Protein AF-A0A6I3V0A4-F1 (afdb_monomer)

pLDDT: mean 91.42, std 3.35, range [76.25, 96.75]

Nearest PDB structures (foldseek):
  7uvk-assembly1_A  TM=9.565E-01  e=2.421E-08  Gemella haemolysans
  6xjb-assembly1_A  TM=9.852E-01  e=3.002E-07  Streptococcus pneumoniae R6
  2zqm-assembly1_A  TM=2.875E-01  e=4.104E+00  Thermococcus sp. JCM 11816
  5hpt-assembly1_A  TM=2.867E-01  e=6.973E+00  Homo sapiens

Sequence (90 aa):
DKQSIAGSPYSIGVYDRLTSPSWKYPSMVLPLLTLPEKSVFIIANISTIGFGAYDRYRSKEHPAGTDLNDYVEKKAKEAAVRFRDHYDYW

Radius of gyration: 14.79 Å; Cα contacts (8 Å, |Δi|>4): 85; chains: 1; bounding box: 36×26×40 Å

Mean predicted aligned error: 3.86 Å

Organism: Streptococcus pneumoniae (NCBI:txid1313)

Structure (mmCIF, N/CA/C/O backbone):
data_AF-A0A6I3V0A4-F1
#
_entry.id   AF-A0A6I3V0A4-F1
#
loop_
_atom_site.group_PDB
_atom_site.id
_atom_site.type_symbol
_atom_site.label_atom_id
_atom_site.label_alt_id
_atom_site.label_comp_id
_atom_site.label_asym_id
_atom_site.label_entity_id
_atom_site.label_seq_id
_atom_site.pdbx_PDB_ins_code
_atom_site.Cartn_x
_atom_site.Cartn_y
_atom_site.Cartn_z
_atom_site.occupancy
_atom_site.B_iso_or_equiv
_atom_site.auth_seq_id
_atom_site.auth_comp_id
_atom_site.auth_asym_id
_atom_site.auth_atom_id
_atom_site.pdbx_PDB_model_num
ATOM 1 N N . ASP A 1 1 ? 10.924 11.728 -16.533 1.00 76.25 1 ASP A N 1
ATOM 2 C CA . ASP A 1 1 ? 11.765 10.861 -15.680 1.00 76.25 1 ASP A CA 1
ATOM 3 C C . ASP A 1 1 ? 11.722 9.410 -16.114 1.00 76.25 1 ASP A C 1
ATOM 5 O O . ASP A 1 1 ? 10.736 8.983 -16.699 1.00 76.25 1 ASP A O 1
ATOM 9 N N . LYS A 1 2 ? 12.774 8.630 -15.829 1.00 87.44 2 LYS A N 1
ATOM 10 C CA . LYS A 1 2 ? 12.824 7.190 -16.167 1.00 87.44 2 LYS A CA 1
ATOM 11 C C . LYS A 1 2 ? 11.721 6.381 -15.467 1.00 87.44 2 LYS A C 1
ATOM 13 O O . LYS A 1 2 ? 11.238 5.402 -16.019 1.00 87.44 2 LYS A O 1
ATOM 18 N N . GLN A 1 3 ? 11.313 6.822 -14.277 1.00 86.25 3 GLN A N 1
ATOM 19 C CA . GLN A 1 3 ? 10.347 6.135 -13.415 1.00 86.25 3 GLN A CA 1
ATOM 20 C C . GLN A 1 3 ? 8.910 6.133 -13.952 1.00 86.25 3 GLN A C 1
ATOM 22 O O . GLN A 1 3 ? 8.117 5.279 -13.565 1.00 86.25 3 GLN A O 1
ATOM 27 N N . SER A 1 4 ? 8.564 7.077 -14.833 1.00 88.25 4 SER A N 1
ATOM 28 C CA . SER A 1 4 ? 7.221 7.192 -15.413 1.00 88.25 4 SER A CA 1
ATOM 29 C C . SER A 1 4 ? 7.047 6.384 -16.703 1.00 88.25 4 SER A C 1
ATOM 31 O O . SER A 1 4 ? 5.965 6.392 -17.285 1.00 88.25 4 SER A O 1
ATOM 33 N N . ILE A 1 5 ? 8.104 5.723 -17.188 1.00 90.81 5 ILE A N 1
ATOM 34 C CA . ILE A 1 5 ? 8.056 4.919 -18.411 1.00 90.81 5 ILE A CA 1
ATOM 35 C C . ILE A 1 5 ? 7.454 3.554 -18.068 1.00 90.81 5 ILE A C 1
ATOM 37 O O . ILE A 1 5 ? 8.130 2.701 -17.484 1.00 90.81 5 ILE A O 1
ATOM 41 N N . ALA A 1 6 ? 6.189 3.363 -18.445 1.00 89.62 6 ALA A N 1
ATOM 42 C CA . ALA A 1 6 ? 5.455 2.122 -18.226 1.00 89.62 6 ALA A CA 1
ATOM 43 C C . ALA A 1 6 ? 6.153 0.921 -18.883 1.00 89.62 6 ALA A C 1
ATOM 45 O O . ALA A 1 6 ? 6.726 1.035 -19.969 1.00 89.62 6 ALA A O 1
ATOM 46 N N . GLY A 1 7 ? 6.132 -0.225 -18.206 1.00 84.62 7 GLY A N 1
ATOM 47 C CA . GLY A 1 7 ? 6.762 -1.465 -18.674 1.00 84.62 7 GLY A CA 1
ATOM 48 C C . GLY A 1 7 ? 8.296 -1.447 -18.710 1.00 84.62 7 GLY A C 1
ATOM 49 O O . GLY A 1 7 ? 8.909 -2.451 -19.070 1.00 84.62 7 GLY A O 1
ATOM 50 N N . SER A 1 8 ? 8.942 -0.340 -18.326 1.00 89.06 8 SER A N 1
ATOM 51 C CA . SER A 1 8 ? 10.395 -0.308 -18.168 1.00 89.06 8 SER A CA 1
ATOM 52 C C . SER A 1 8 ? 10.823 -0.952 -16.840 1.00 89.06 8 SER A C 1
ATOM 54 O O . SER A 1 8 ? 10.073 -0.893 -15.862 1.00 89.06 8 SER A O 1
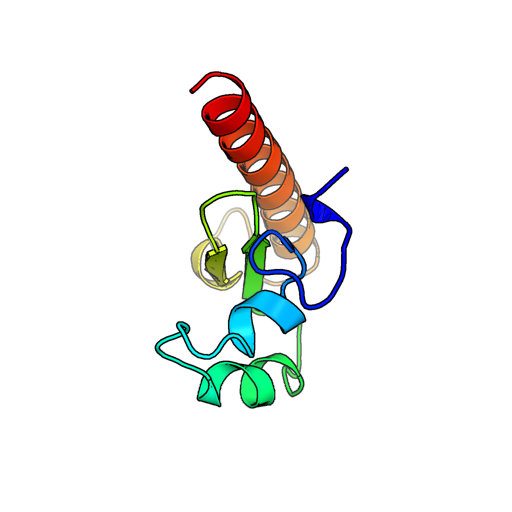ATOM 56 N N . PRO A 1 9 ? 12.063 -1.471 -16.737 1.00 84.62 9 PRO A N 1
ATOM 57 C CA . PRO A 1 9 ? 12.614 -1.962 -15.468 1.00 84.62 9 PRO A CA 1
ATOM 58 C C . PRO A 1 9 ? 12.663 -0.905 -14.353 1.00 84.62 9 PRO A C 1
ATOM 60 O O . PRO A 1 9 ? 12.831 -1.241 -13.185 1.00 84.62 9 PRO A O 1
ATOM 63 N N . TYR A 1 10 ? 12.542 0.375 -14.715 1.00 87.69 10 TYR A N 1
ATOM 64 C CA . TYR A 1 10 ? 12.598 1.510 -13.800 1.00 87.69 10 TYR A CA 1
ATOM 65 C C . TYR A 1 10 ? 11.212 2.011 -13.382 1.00 87.69 10 TYR A C 1
ATOM 67 O O . TYR A 1 10 ? 11.136 2.930 -12.566 1.00 87.69 10 TYR A O 1
ATOM 75 N N . SER A 1 11 ? 10.130 1.439 -13.927 1.00 91.25 11 SER A N 1
ATOM 76 C CA . SER A 1 11 ? 8.764 1.844 -13.599 1.00 91.25 11 SER A CA 1
ATOM 77 C C . SER A 1 11 ? 8.495 1.688 -12.100 1.00 91.25 11 SER A C 1
ATOM 79 O O . SER A 1 11 ? 8.772 0.646 -11.492 1.00 91.25 11 SER A O 1
ATOM 81 N N . ILE A 1 12 ? 7.934 2.736 -11.497 1.00 90.75 12 ILE A N 1
ATOM 82 C CA . ILE A 1 12 ? 7.439 2.701 -10.111 1.00 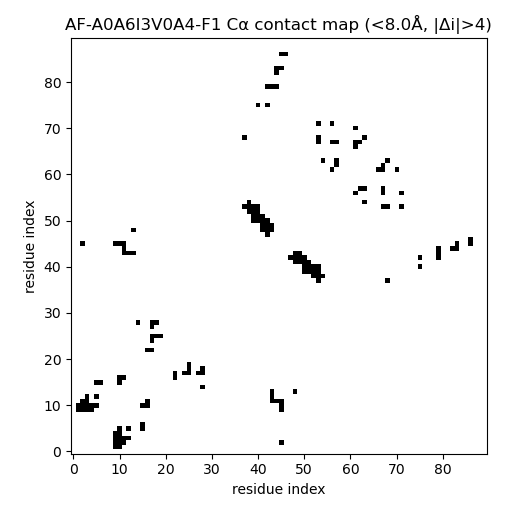90.75 12 ILE A CA 1
ATOM 83 C C . ILE A 1 12 ? 5.956 2.319 -10.035 1.00 90.75 12 ILE A C 1
ATOM 85 O O . ILE A 1 12 ? 5.410 2.192 -8.938 1.00 90.75 12 ILE A O 1
ATOM 89 N N . GLY A 1 13 ? 5.300 2.129 -11.185 1.00 92.06 13 GLY A N 1
ATOM 90 C CA . GLY A 1 13 ? 3.907 1.708 -11.257 1.00 92.06 13 GLY A CA 1
ATOM 91 C C . GLY A 1 13 ? 3.699 0.376 -10.538 1.00 92.06 13 GLY A C 1
ATOM 92 O O . GLY A 1 13 ? 4.422 -0.590 -10.774 1.00 92.06 13 GLY A O 1
ATOM 93 N N . VAL A 1 14 ? 2.699 0.317 -9.653 1.00 92.25 14 VAL A N 1
ATOM 94 C CA . VAL A 1 14 ? 2.427 -0.885 -8.847 1.00 92.25 14 VAL A CA 1
ATOM 95 C C . VAL A 1 14 ? 2.150 -2.089 -9.744 1.00 92.25 14 VAL A C 1
ATOM 97 O O . VAL A 1 14 ? 2.720 -3.150 -9.522 1.00 9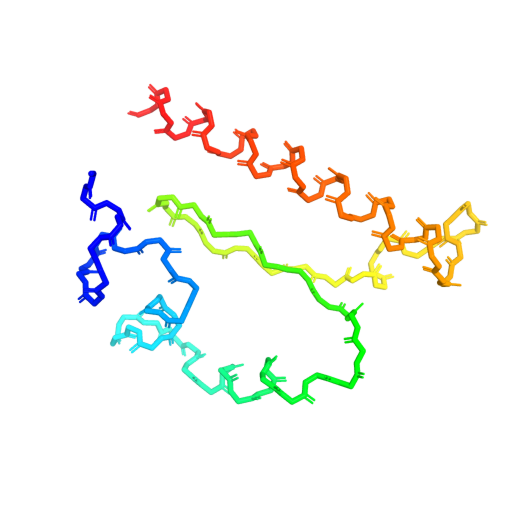2.25 14 VAL A O 1
ATOM 100 N N . TYR A 1 15 ? 1.328 -1.920 -10.781 1.00 91.31 15 TYR A N 1
ATOM 101 C CA . TYR A 1 15 ? 1.003 -3.001 -11.709 1.00 91.31 15 TYR A CA 1
ATOM 102 C C . TYR A 1 15 ? 2.256 -3.543 -12.409 1.00 91.31 15 TYR A C 1
ATOM 104 O O . TYR A 1 15 ? 2.562 -4.721 -12.255 1.00 91.31 15 TYR A O 1
ATOM 112 N N . ASP A 1 16 ? 3.032 -2.668 -13.057 1.00 91.75 16 ASP A N 1
ATOM 113 C CA . ASP A 1 16 ? 4.267 -3.028 -13.767 1.00 91.75 16 ASP A CA 1
ATOM 114 C C . ASP A 1 16 ? 5.246 -3.807 -12.881 1.00 91.75 16 ASP A C 1
ATOM 116 O O . ASP A 1 16 ? 5.864 -4.779 -13.317 1.00 91.75 16 ASP A O 1
ATOM 120 N N . ARG A 1 17 ? 5.360 -3.408 -11.609 1.00 90.12 17 ARG A N 1
ATOM 121 C CA . ARG A 1 17 ? 6.223 -4.076 -10.631 1.00 90.12 17 ARG A CA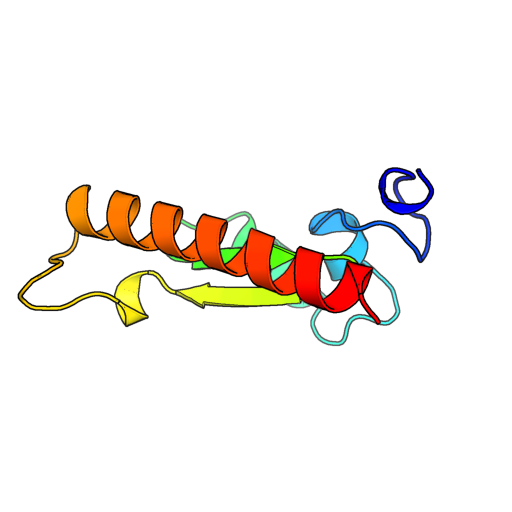 1
ATOM 122 C C . ARG A 1 17 ? 5.716 -5.451 -10.229 1.00 90.12 17 ARG A C 1
ATOM 124 O O . ARG A 1 17 ? 6.520 -6.372 -10.123 1.00 90.12 17 ARG A O 1
ATOM 131 N N . LEU A 1 18 ? 4.411 -5.601 -10.013 1.00 90.88 18 LEU A N 1
ATOM 132 C CA . LEU A 1 18 ? 3.812 -6.880 -9.623 1.00 90.88 18 LEU A CA 1
ATOM 133 C C . LEU A 1 18 ? 3.740 -7.880 -10.779 1.00 90.88 18 LEU A C 1
ATOM 135 O O . LEU A 1 18 ? 3.765 -9.086 -10.539 1.00 90.88 18 LEU A O 1
ATOM 139 N N . THR A 1 19 ? 3.676 -7.398 -12.020 1.00 90.50 19 THR A N 1
ATOM 140 C CA . THR A 1 19 ? 3.712 -8.237 -13.225 1.00 90.50 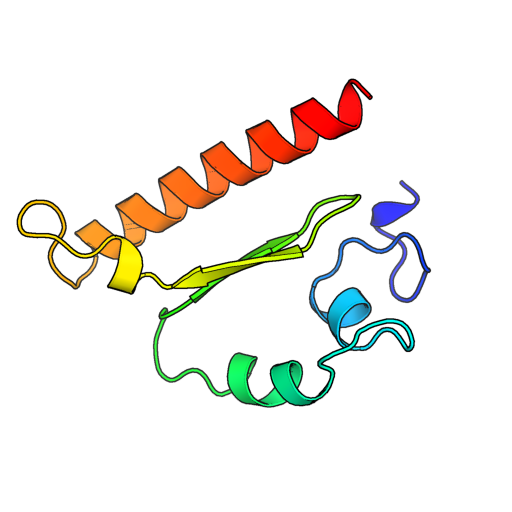19 THR A CA 1
ATOM 141 C C . THR A 1 19 ? 5.120 -8.433 -13.784 1.00 90.50 19 THR A C 1
ATOM 143 O O . THR A 1 19 ? 5.282 -9.120 -14.792 1.00 90.50 19 THR A O 1
ATOM 146 N N . SER A 1 20 ? 6.144 -7.839 -13.161 1.00 89.00 20 SER A N 1
ATOM 147 C CA . SER A 1 20 ? 7.535 -8.017 -13.580 1.00 89.00 20 SER A CA 1
ATOM 148 C C . SER A 1 20 ? 7.949 -9.493 -13.474 1.00 89.00 20 SER A C 1
ATOM 150 O O . SER A 1 20 ? 7.661 -10.127 -12.455 1.00 89.00 20 SER A O 1
ATOM 152 N N . PRO A 1 21 ? 8.708 -10.040 -14.443 1.00 88.12 21 PRO A N 1
ATOM 153 C CA . PRO A 1 21 ? 9.233 -11.406 -14.368 1.00 88.12 21 PRO A CA 1
ATOM 154 C C . PRO A 1 21 ? 10.095 -11.682 -13.128 1.00 88.12 21 PRO A C 1
ATOM 156 O O . PRO A 1 21 ? 10.217 -12.825 -12.699 1.00 88.12 21 PRO A O 1
ATOM 159 N N . SER A 1 22 ? 10.707 -10.644 -12.549 1.00 85.75 22 SER A N 1
ATOM 160 C CA . SER A 1 22 ? 11.531 -10.757 -11.340 1.00 85.75 22 SER A CA 1
ATOM 161 C C . SER A 1 22 ? 10.712 -10.809 -10.045 1.00 85.75 22 SER A C 1
ATOM 163 O O . SER A 1 22 ? 11.279 -11.017 -8.971 1.00 85.75 22 SER A O 1
ATOM 165 N N . TRP A 1 23 ? 9.400 -10.568 -10.106 1.00 89.50 23 TRP A N 1
ATOM 166 C CA . TRP A 1 23 ? 8.542 -10.558 -8.930 1.00 89.50 23 TRP A CA 1
ATOM 167 C C . TRP A 1 23 ? 8.214 -11.982 -8.479 1.00 89.50 23 TRP A C 1
ATOM 169 O O . TRP A 1 23 ? 7.739 -12.815 -9.245 1.00 89.50 23 TRP A O 1
ATOM 179 N N . LYS A 1 24 ? 8.435 -12.261 -7.193 1.00 92.31 24 LYS A N 1
ATOM 180 C CA . LYS A 1 24 ? 8.274 -13.608 -6.628 1.00 92.31 24 LYS A CA 1
ATOM 181 C C . LYS A 1 24 ? 6.808 -14.030 -6.453 1.00 92.31 24 LYS A C 1
ATOM 183 O O . LYS A 1 24 ? 6.531 -15.222 -6.356 1.00 92.31 24 LYS A O 1
ATOM 188 N N . TYR A 1 25 ? 5.876 -13.076 -6.394 1.00 91.50 25 TYR A N 1
ATOM 189 C CA . TYR A 1 25 ? 4.477 -13.332 -6.029 1.00 91.50 25 TYR A CA 1
ATOM 190 C C . TYR A 1 25 ? 3.479 -12.780 -7.065 1.00 91.50 25 TYR A C 1
ATOM 192 O O . TYR A 1 25 ? 2.642 -11.939 -6.724 1.00 91.50 25 TYR A O 1
ATOM 200 N N . PRO A 1 26 ? 3.537 -13.223 -8.336 1.00 87.75 26 PRO A N 1
ATOM 201 C CA . PRO A 1 26 ? 2.654 -12.719 -9.394 1.00 87.75 26 PRO A CA 1
ATOM 202 C C . PRO A 1 26 ? 1.171 -13.018 -9.120 1.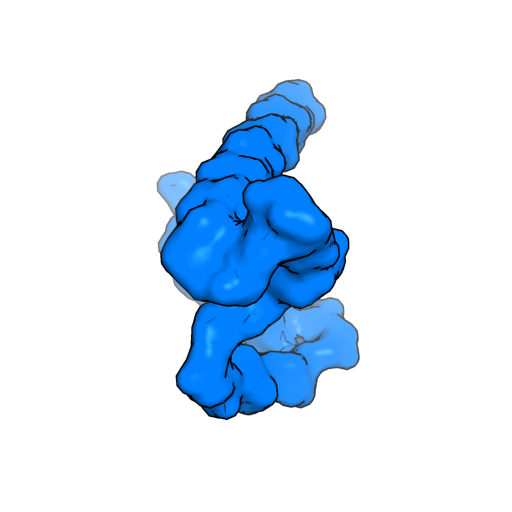00 87.75 26 PRO A C 1
ATOM 204 O O . PRO A 1 26 ? 0.292 -12.261 -9.526 1.00 87.75 26 PRO A O 1
ATOM 207 N N . SER A 1 27 ? 0.880 -14.072 -8.352 1.00 90.69 27 SER A N 1
ATOM 208 C CA . SER A 1 27 ? -0.478 -14.426 -7.926 1.00 90.69 27 SER A CA 1
ATOM 209 C C . SER A 1 27 ? -1.141 -13.385 -7.016 1.00 90.69 27 SER A C 1
ATOM 211 O O . SER A 1 27 ? -2.351 -13.456 -6.823 1.00 90.69 27 SER A O 1
ATOM 213 N N . MET A 1 28 ? -0.398 -12.405 -6.481 1.00 91.31 28 MET A N 1
ATOM 214 C CA . MET A 1 28 ? -0.958 -11.339 -5.638 1.00 91.31 28 MET A CA 1
ATOM 215 C C . MET A 1 28 ? -1.794 -10.315 -6.410 1.00 91.31 28 MET A C 1
ATOM 217 O O . MET A 1 28 ? -2.612 -9.639 -5.794 1.00 91.31 28 MET A O 1
ATOM 221 N N . VAL A 1 29 ? -1.630 -10.190 -7.732 1.00 91.56 29 VAL A N 1
ATOM 222 C CA . VAL A 1 29 ? -2.342 -9.165 -8.518 1.00 91.56 29 VAL A CA 1
ATOM 223 C C . VAL A 1 29 ? -3.856 -9.357 -8.446 1.00 91.56 29 VAL A C 1
ATOM 225 O O . VAL A 1 29 ? -4.584 -8.403 -8.184 1.00 91.56 29 VAL A O 1
ATOM 228 N N . LEU A 1 30 ? -4.337 -10.589 -8.632 1.00 92.12 30 LEU A N 1
ATOM 229 C CA . LEU A 1 30 ? -5.772 -10.865 -8.671 1.00 92.12 30 LEU A CA 1
ATOM 230 C C . LEU A 1 30 ? -6.465 -10.572 -7.323 1.00 92.12 30 LEU A C 1
ATOM 232 O O . LEU A 1 30 ? -7.418 -9.796 -7.334 1.00 92.12 30 LEU A O 1
ATOM 236 N N . PRO A 1 31 ? -5.976 -11.068 -6.166 1.00 92.06 31 PRO A N 1
ATOM 237 C CA . PRO A 1 31 ? -6.539 -10.712 -4.863 1.00 92.06 31 PRO A CA 1
ATOM 238 C C . PRO A 1 31 ? -6.588 -9.206 -4.581 1.00 92.06 31 PRO A C 1
ATOM 240 O O . PRO A 1 31 ? -7.525 -8.746 -3.936 1.00 92.06 31 PRO A O 1
ATOM 243 N N . LEU A 1 32 ? -5.605 -8.432 -5.061 1.00 91.50 32 LEU A N 1
ATOM 244 C CA . LEU A 1 32 ? -5.562 -6.976 -4.873 1.00 91.50 32 LEU A CA 1
ATOM 245 C C . LEU A 1 32 ? -6.610 -6.235 -5.715 1.00 91.50 32 LEU A C 1
ATOM 247 O O . LEU A 1 32 ? -7.070 -5.171 -5.310 1.00 91.50 32 LEU A O 1
ATOM 251 N N . LEU A 1 33 ? -7.000 -6.790 -6.865 1.00 90.81 33 LEU A N 1
ATOM 252 C CA . LEU A 1 33 ? -8.062 -6.237 -7.711 1.00 90.81 33 LEU A CA 1
ATOM 253 C C . LEU A 1 33 ? -9.463 -6.577 -7.190 1.00 90.81 33 LEU A C 1
ATOM 255 O O . LEU A 1 33 ? -10.416 -5.866 -7.495 1.00 90.81 33 LEU A O 1
ATOM 259 N N . THR A 1 34 ? -9.594 -7.649 -6.408 1.00 92.12 34 THR A N 1
ATOM 260 C CA . THR A 1 34 ? -10.876 -8.153 -5.894 1.00 92.12 34 THR A CA 1
ATOM 261 C C . THR A 1 34 ? -11.102 -7.825 -4.416 1.00 92.12 34 THR A C 1
ATOM 263 O O . THR A 1 34 ? -11.826 -8.547 -3.730 1.00 92.12 34 THR A O 1
ATOM 266 N N . LEU A 1 35 ? -10.456 -6.782 -3.888 1.00 91.50 35 LEU A N 1
ATOM 267 C CA . LEU A 1 35 ? -10.623 -6.388 -2.488 1.00 91.50 35 LEU A CA 1
ATOM 268 C C . LEU A 1 35 ? -12.037 -5.827 -2.253 1.00 91.50 35 LEU A C 1
ATOM 270 O O . LEU A 1 35 ? -12.440 -4.907 -2.964 1.00 91.50 35 LEU A O 1
ATOM 274 N N . PRO A 1 36 ? -12.784 -6.333 -1.253 1.00 86.88 36 PRO A N 1
ATOM 275 C CA . PRO A 1 36 ? -14.150 -5.877 -0.993 1.00 86.88 36 PRO A CA 1
ATOM 276 C C . PRO A 1 36 ? -14.197 -4.473 -0.374 1.00 86.88 36 PRO A C 1
ATOM 278 O O . PRO A 1 36 ? -15.151 -3.732 -0.587 1.00 86.88 36 PRO A O 1
ATOM 281 N N . GLU A 1 37 ? -13.164 -4.100 0.384 1.00 85.88 37 GLU A N 1
ATOM 282 C CA . GLU A 1 37 ? -13.064 -2.838 1.120 1.00 85.88 37 GLU A CA 1
ATOM 283 C C . GLU A 1 37 ? -11.604 -2.356 1.155 1.00 85.88 37 GLU A C 1
ATOM 285 O O . GLU A 1 37 ? -10.681 -3.108 0.822 1.00 85.88 37 GLU A O 1
ATOM 290 N N . LYS A 1 38 ? -11.373 -1.105 1.586 1.00 86.56 38 LYS A N 1
ATOM 291 C CA . LYS A 1 38 ? -10.029 -0.532 1.791 1.00 86.56 38 LYS A CA 1
ATOM 292 C C . LYS A 1 38 ? -9.311 -1.219 2.964 1.00 86.56 38 LYS A C 1
ATOM 294 O O . LYS A 1 38 ? -9.240 -0.687 4.064 1.00 86.56 38 LYS A O 1
ATOM 299 N N . SER A 1 39 ? -8.784 -2.414 2.726 1.00 90.56 39 SER A N 1
ATOM 300 C CA . SER A 1 39 ? -8.157 -3.255 3.752 1.00 90.56 39 SER A CA 1
ATOM 301 C C . SER A 1 39 ? -6.631 -3.195 3.740 1.00 90.56 39 SER A C 1
ATOM 303 O O . SER A 1 39 ? -5.996 -3.448 4.766 1.00 90.56 39 SER A O 1
ATOM 305 N N . VAL A 1 40 ? -6.027 -2.817 2.611 1.00 94.19 40 VAL A N 1
ATOM 306 C CA . VAL A 1 40 ? -4.572 -2.741 2.436 1.00 94.19 40 VAL A CA 1
ATOM 307 C C . VAL A 1 40 ? -4.144 -1.443 1.766 1.00 94.19 40 VAL A C 1
ATOM 309 O O . VAL A 1 40 ? -4.887 -0.836 0.997 1.00 94.19 40 VAL A O 1
ATOM 312 N N . PHE A 1 41 ? -2.918 -1.022 2.049 1.00 94.31 41 PHE A N 1
ATOM 313 C CA . PHE A 1 41 ? -2.233 0.053 1.346 1.00 94.31 41 PHE A CA 1
ATOM 314 C C . PHE A 1 41 ? -0.904 -0.458 0.797 1.00 94.31 41 PHE A C 1
ATOM 316 O O . PHE A 1 41 ? -0.283 -1.372 1.348 1.00 94.31 41 PHE A O 1
ATOM 323 N N . ILE A 1 42 ? -0.470 0.153 -0.301 1.00 94.75 42 ILE A N 1
ATOM 324 C CA . ILE A 1 42 ? 0.780 -0.178 -0.974 1.00 94.75 42 ILE A CA 1
ATOM 325 C C . ILE A 1 42 ? 1.603 1.100 -1.073 1.00 94.75 42 ILE A C 1
ATOM 327 O O . ILE A 1 42 ? 1.104 2.127 -1.530 1.00 94.75 42 ILE A O 1
ATOM 331 N N . ILE A 1 43 ? 2.863 1.033 -0.654 1.00 94.44 43 ILE A N 1
ATOM 332 C CA . ILE A 1 43 ? 3.841 2.105 -0.850 1.00 94.44 43 ILE A CA 1
ATOM 333 C C . ILE A 1 43 ? 4.876 1.591 -1.844 1.00 94.44 43 ILE A C 1
ATOM 335 O O . ILE A 1 43 ? 5.667 0.711 -1.512 1.00 94.44 43 ILE A O 1
ATOM 339 N N . ALA A 1 44 ? 4.866 2.130 -3.060 1.00 91.81 44 ALA A N 1
ATOM 340 C CA . ALA A 1 44 ? 5.861 1.837 -4.084 1.00 91.81 44 ALA A CA 1
ATOM 341 C C . ALA A 1 44 ? 6.725 3.080 -4.333 1.00 91.81 44 ALA A C 1
ATOM 343 O O . ALA A 1 44 ? 6.203 4.159 -4.603 1.00 91.81 44 ALA A O 1
ATOM 344 N N . ASN A 1 45 ? 8.043 2.927 -4.230 1.00 89.44 45 ASN A N 1
ATOM 345 C CA . ASN A 1 45 ? 9.033 3.957 -4.569 1.00 89.44 45 ASN A CA 1
ATOM 346 C C . ASN A 1 45 ? 10.094 3.373 -5.518 1.00 89.44 45 ASN A C 1
ATOM 348 O O . ASN A 1 45 ? 9.944 2.251 -5.992 1.00 89.44 45 ASN A O 1
ATOM 352 N N . ILE A 1 46 ? 11.181 4.099 -5.791 1.00 87.69 46 ILE A N 1
ATOM 353 C CA . ILE A 1 46 ? 12.214 3.672 -6.748 1.00 87.69 46 ILE A CA 1
ATOM 354 C C . ILE A 1 46 ? 12.838 2.299 -6.442 1.00 87.69 46 ILE A C 1
ATOM 356 O O . ILE A 1 46 ? 13.186 1.573 -7.367 1.00 87.69 46 ILE A O 1
ATOM 360 N N . SER A 1 47 ? 12.919 1.884 -5.178 1.00 85.12 47 SER A N 1
ATOM 361 C CA . SER A 1 47 ? 13.639 0.667 -4.772 1.00 85.12 47 SER A CA 1
ATOM 362 C C . SER A 1 47 ? 12.730 -0.380 -4.133 1.00 85.12 47 SER A C 1
ATOM 364 O O . SER A 1 47 ? 12.904 -1.578 -4.343 1.00 85.12 47 SER A O 1
ATOM 366 N N . THR A 1 48 ? 11.700 0.050 -3.405 1.00 86.25 48 THR A N 1
ATOM 367 C CA . THR A 1 48 ? 10.885 -0.844 -2.582 1.00 86.25 48 THR A CA 1
ATOM 368 C C . THR A 1 48 ? 9.406 -0.795 -2.938 1.00 86.25 48 THR A C 1
ATOM 370 O O . THR A 1 48 ? 8.876 0.208 -3.424 1.00 86.25 48 THR A O 1
ATOM 373 N N . ILE A 1 49 ? 8.744 -1.928 -2.707 1.00 90.56 49 ILE A N 1
ATOM 374 C CA . ILE A 1 49 ? 7.291 -2.071 -2.696 1.00 90.56 49 ILE A CA 1
ATOM 375 C C . ILE A 1 49 ? 6.893 -2.676 -1.347 1.00 90.56 49 ILE A C 1
ATOM 377 O O . ILE A 1 49 ? 7.261 -3.802 -1.016 1.00 90.56 49 ILE A O 1
ATOM 381 N N . GLY A 1 50 ? 6.211 -1.880 -0.530 1.00 91.75 50 GLY A N 1
ATOM 382 C CA . GLY A 1 50 ? 5.755 -2.252 0.803 1.00 91.75 50 GLY A CA 1
ATOM 383 C C . GLY A 1 50 ? 4.248 -2.457 0.825 1.00 91.75 50 GLY A C 1
ATOM 384 O O . GLY A 1 50 ? 3.508 -1.651 0.264 1.00 91.75 50 GLY A O 1
ATOM 385 N N . PHE A 1 51 ? 3.806 -3.509 1.506 1.00 93.94 51 PHE A N 1
ATOM 386 C CA . PHE A 1 51 ? 2.397 -3.801 1.747 1.00 93.94 51 PHE A CA 1
ATOM 387 C C . PHE A 1 51 ? 2.074 -3.586 3.220 1.00 93.94 51 PHE A C 1
ATOM 389 O O . PHE A 1 51 ? 2.837 -4.005 4.092 1.00 93.94 51 PHE A O 1
ATOM 396 N N . GLY A 1 52 ? 0.929 -2.976 3.497 1.00 94.56 52 GLY A N 1
ATOM 397 C CA . GLY A 1 52 ? 0.401 -2.841 4.848 1.00 94.56 52 GLY A CA 1
ATOM 398 C C . GLY A 1 52 ? -1.101 -3.068 4.883 1.00 94.56 52 GLY A C 1
ATOM 399 O O . GLY A 1 52 ? -1.786 -2.886 3.881 1.00 94.56 52 GLY A O 1
ATOM 400 N N . ALA A 1 53 ? -1.607 -3.477 6.044 1.00 95.00 53 ALA A N 1
ATOM 401 C CA . ALA A 1 53 ? -3.031 -3.681 6.289 1.00 95.00 53 ALA A CA 1
ATOM 402 C C . ALA A 1 53 ? -3.564 -2.596 7.230 1.00 95.00 53 ALA A C 1
ATOM 404 O O . ALA A 1 53 ? -2.899 -2.256 8.211 1.00 95.00 53 ALA A O 1
ATOM 405 N N . TYR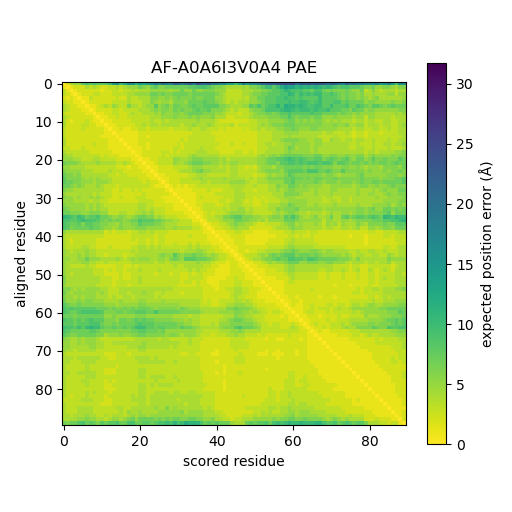 A 1 54 ? -4.766 -2.085 6.964 1.00 94.44 54 TYR A N 1
ATOM 406 C CA . TYR A 1 54 ? -5.424 -1.081 7.810 1.00 94.44 54 TYR A CA 1
ATOM 407 C C . TYR A 1 54 ? -5.700 -1.640 9.209 1.00 94.44 54 TYR A C 1
ATOM 409 O O . TYR A 1 54 ? -5.421 -0.976 10.205 1.00 94.44 54 TYR A O 1
ATOM 417 N N . ASP A 1 55 ? -6.115 -2.908 9.293 1.00 93.00 55 ASP A N 1
ATOM 418 C CA . ASP A 1 55 ? -6.361 -3.602 10.564 1.00 93.00 55 ASP A CA 1
ATOM 419 C C . ASP A 1 55 ? -5.138 -3.637 11.489 1.00 93.00 55 ASP A C 1
ATOM 421 O O . ASP A 1 55 ? -5.287 -3.746 12.704 1.00 93.00 55 ASP A O 1
ATOM 425 N N . ARG A 1 56 ? -3.916 -3.491 10.956 1.00 94.50 56 ARG A N 1
ATOM 426 C CA . ARG A 1 56 ? -2.707 -3.450 11.788 1.00 94.50 56 ARG A CA 1
ATOM 427 C C . ARG A 1 56 ? -2.624 -2.196 12.661 1.00 94.50 56 ARG A C 1
ATOM 429 O O . ARG A 1 56 ? -1.941 -2.226 13.681 1.00 94.50 56 ARG A O 1
ATOM 436 N N . TYR A 1 57 ? -3.301 -1.126 12.256 1.00 94.19 57 TYR A N 1
ATOM 437 C CA . TYR A 1 57 ? -3.355 0.155 12.961 1.00 94.19 57 TYR A CA 1
ATOM 438 C C . TYR A 1 57 ? -4.663 0.349 13.729 1.00 94.19 57 TYR A C 1
ATOM 440 O O . TYR A 1 57 ? -4.828 1.364 14.401 1.00 94.19 57 TYR A O 1
ATOM 448 N N . ARG A 1 58 ? -5.582 -0.619 13.652 1.00 93.50 58 ARG A N 1
ATOM 449 C CA . ARG A 1 58 ? -6.836 -0.583 14.392 1.00 93.50 58 ARG A CA 1
ATOM 450 C C . ARG A 1 58 ? -6.553 -0.708 15.883 1.00 93.50 58 ARG A C 1
ATOM 452 O O . ARG A 1 58 ? -5.923 -1.665 16.335 1.00 93.50 58 ARG A O 1
ATOM 459 N N . SER A 1 59 ? -7.051 0.246 16.654 1.00 93.69 59 SER A N 1
ATOM 460 C CA . SER A 1 59 ? -6.884 0.283 18.105 1.00 93.69 59 SER A CA 1
ATOM 461 C C . SER A 1 59 ? -8.133 0.854 18.779 1.00 93.69 59 SER A C 1
ATOM 463 O O . SER A 1 59 ? -9.153 1.079 18.126 1.00 93.69 59 SER A O 1
ATOM 465 N N . LYS A 1 60 ? -8.086 1.057 20.102 1.00 92.62 60 LYS A N 1
ATOM 466 C CA . LYS A 1 60 ? -9.174 1.745 20.816 1.00 92.62 60 LYS A CA 1
ATOM 467 C C . LYS A 1 60 ? -9.252 3.222 20.424 1.00 92.62 60 LYS A C 1
ATOM 469 O O . LYS A 1 60 ? -10.341 3.780 20.399 1.00 92.62 60 LYS A O 1
ATOM 474 N N . GLU A 1 61 ? -8.105 3.822 20.121 1.00 93.00 61 GLU A N 1
ATOM 475 C CA . GLU A 1 61 ? -7.954 5.207 19.672 1.00 93.00 61 GLU A CA 1
ATOM 476 C C . GLU A 1 61 ? -8.374 5.378 18.208 1.00 93.00 61 GLU A C 1
ATOM 478 O O . GLU A 1 61 ? -8.949 6.405 17.870 1.00 93.00 61 GLU A O 1
ATOM 483 N N . HIS A 1 62 ? -8.133 4.359 17.374 1.00 92.88 62 HIS A N 1
ATOM 484 C CA . HIS A 1 62 ? -8.497 4.333 15.954 1.00 92.88 62 HIS A CA 1
ATOM 485 C C . HIS A 1 62 ? -9.380 3.113 15.636 1.00 92.88 62 HIS A C 1
ATOM 487 O O . HIS A 1 62 ? -8.887 2.096 15.125 1.00 92.88 62 HIS A O 1
ATOM 493 N N . PRO A 1 63 ? -10.683 3.155 15.976 1.00 92.19 63 PRO A N 1
ATOM 494 C CA . PRO A 1 63 ? -11.613 2.081 15.650 1.00 92.19 63 PRO A CA 1
ATOM 495 C C . PRO A 1 63 ? -11.856 1.999 14.136 1.00 92.19 63 PRO A C 1
ATOM 497 O O . PRO A 1 63 ? -11.643 2.959 13.398 1.00 92.19 63 PRO A O 1
ATOM 500 N N . ALA A 1 64 ? -12.340 0.847 13.660 1.00 90.31 64 ALA A N 1
ATOM 501 C CA . ALA A 1 64 ? -12.676 0.690 12.246 1.00 90.31 64 ALA A CA 1
ATOM 502 C C . ALA A 1 64 ? -13.726 1.715 11.801 1.00 90.31 64 ALA A C 1
ATOM 504 O O . ALA A 1 64 ? -14.715 1.948 12.497 1.00 90.31 64 ALA A O 1
ATOM 505 N N . GLY A 1 65 ? -13.502 2.294 10.625 1.00 90.69 65 GLY A N 1
ATOM 506 C CA . GLY A 1 65 ? -14.318 3.364 10.072 1.00 90.69 65 GLY A CA 1
ATOM 507 C C . GLY A 1 65 ? -13.455 4.410 9.376 1.00 90.69 65 GLY A C 1
ATOM 508 O O . GLY A 1 65 ? -12.301 4.162 9.028 1.00 90.69 65 GLY A O 1
ATOM 509 N N . THR A 1 66 ? -14.027 5.593 9.174 1.00 91.69 66 THR A N 1
ATOM 510 C CA . THR A 1 66 ? -13.359 6.725 8.520 1.00 91.69 66 THR A CA 1
ATOM 511 C C . THR A 1 66 ? -12.131 7.215 9.281 1.00 91.69 66 THR A C 1
ATOM 513 O O . THR A 1 66 ? -11.119 7.476 8.645 1.00 91.69 66 THR A O 1
ATOM 516 N N . ASP A 1 67 ? -12.171 7.247 10.616 1.00 93.31 67 ASP A N 1
ATOM 517 C CA . ASP A 1 67 ? -11.037 7.702 11.436 1.00 93.31 67 ASP A CA 1
ATOM 518 C C . ASP A 1 67 ? -9.767 6.862 11.207 1.00 93.31 67 ASP A C 1
ATOM 520 O O . ASP A 1 67 ? -8.708 7.402 10.880 1.00 93.31 67 ASP A O 1
ATOM 524 N N . LEU A 1 68 ? -9.886 5.528 11.269 1.00 94.00 68 LEU A N 1
ATOM 525 C CA . LEU A 1 68 ? -8.780 4.622 10.948 1.00 94.00 68 LEU A CA 1
ATOM 526 C C . LEU A 1 68 ? -8.291 4.819 9.510 1.00 94.00 68 LEU A C 1
ATOM 528 O O . LEU A 1 68 ? -7.083 4.807 9.265 1.00 94.00 68 LEU A O 1
ATOM 532 N N . ASN A 1 69 ? -9.212 5.004 8.561 1.00 93.75 69 ASN A N 1
ATOM 533 C CA . ASN A 1 69 ? -8.849 5.160 7.159 1.00 93.75 69 ASN A CA 1
ATOM 534 C C . ASN A 1 69 ? -8.018 6.424 6.923 1.00 93.75 69 ASN A C 1
ATOM 536 O O . ASN A 1 69 ? -6.957 6.354 6.299 1.00 93.75 69 ASN A O 1
ATOM 540 N N . ASP A 1 70 ? -8.463 7.553 7.470 1.00 95.38 70 ASP A N 1
ATOM 541 C CA . ASP A 1 70 ? -7.787 8.843 7.339 1.00 95.38 70 ASP A CA 1
ATOM 542 C C . ASP A 1 70 ? -6.434 8.833 8.059 1.00 95.38 70 ASP A C 1
ATOM 544 O O . ASP A 1 70 ? -5.431 9.333 7.534 1.00 95.38 70 ASP A O 1
ATOM 548 N N . TYR A 1 71 ? -6.375 8.205 9.238 1.00 95.56 71 TYR A N 1
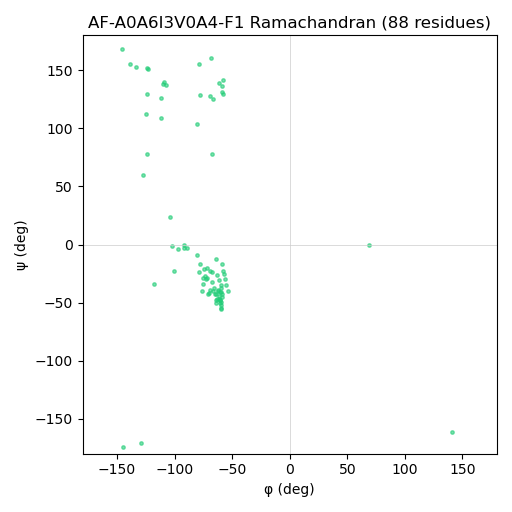ATOM 549 C CA . TYR A 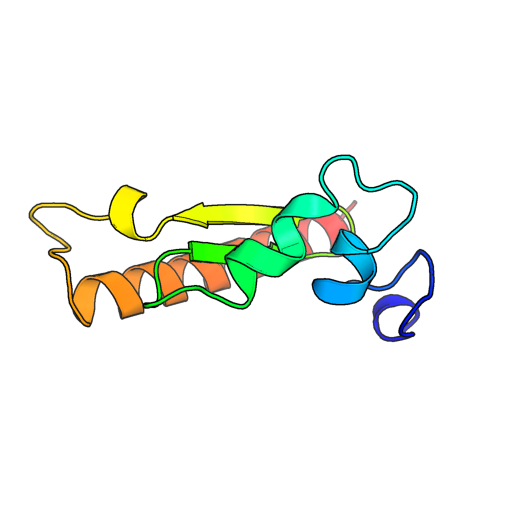1 71 ? -5.134 8.017 9.981 1.00 95.56 71 TYR A CA 1
ATOM 550 C C . TYR A 1 71 ? -4.104 7.218 9.173 1.00 95.56 71 TYR A C 1
ATOM 552 O O . TYR A 1 71 ? -2.966 7.671 8.992 1.00 95.56 71 TYR A O 1
ATOM 560 N N . VAL A 1 72 ? -4.495 6.048 8.659 1.00 96.44 72 VAL A N 1
ATOM 561 C CA . VAL A 1 72 ? -3.606 5.172 7.884 1.00 96.44 72 VAL A CA 1
ATOM 562 C C . VAL A 1 72 ? -3.183 5.848 6.586 1.00 96.44 72 VAL A C 1
ATOM 564 O O . VAL A 1 72 ? -1.997 5.826 6.260 1.00 96.44 72 VAL A O 1
ATOM 567 N N . GLU A 1 73 ? -4.096 6.509 5.873 1.00 95.62 73 GLU A N 1
ATOM 568 C CA . GLU A 1 73 ? -3.774 7.216 4.631 1.00 95.62 73 GLU A CA 1
ATOM 569 C C . GLU A 1 73 ? -2.756 8.339 4.871 1.00 95.62 73 GLU A C 1
ATOM 571 O O . GLU A 1 73 ? -1.765 8.456 4.141 1.00 95.62 73 GLU A O 1
ATOM 576 N N . LYS A 1 74 ? -2.940 9.130 5.934 1.00 96.75 74 LYS A N 1
ATOM 577 C CA . LYS A 1 74 ? -1.984 10.172 6.324 1.00 96.75 74 LYS A CA 1
ATOM 578 C C . LYS A 1 74 ? -0.615 9.575 6.642 1.00 96.75 74 LYS A C 1
ATOM 580 O O . LYS A 1 74 ? 0.400 10.053 6.131 1.00 96.75 74 LYS A O 1
ATOM 585 N N . LYS A 1 75 ? -0.570 8.513 7.449 1.00 95.69 75 LYS A N 1
ATOM 586 C CA . LYS A 1 75 ? 0.692 7.863 7.832 1.00 95.69 75 LYS A CA 1
ATOM 587 C C . LYS A 1 75 ? 1.389 7.202 6.649 1.00 95.69 75 LYS A C 1
ATOM 589 O O . LYS A 1 75 ? 2.612 7.304 6.547 1.00 95.69 75 LYS A O 1
ATOM 594 N N . ALA A 1 76 ? 0.637 6.599 5.732 1.00 95.69 76 ALA A N 1
ATOM 595 C CA . ALA A 1 76 ? 1.167 6.020 4.504 1.00 95.69 76 ALA A CA 1
ATOM 596 C C . ALA A 1 76 ? 1.787 7.093 3.598 1.00 95.69 76 ALA A C 1
ATOM 598 O O . ALA A 1 76 ? 2.896 6.894 3.103 1.00 95.69 76 ALA A O 1
ATOM 599 N N . LYS A 1 77 ? 1.144 8.260 3.445 1.00 95.88 77 LYS A N 1
ATOM 600 C CA . LYS A 1 77 ? 1.709 9.400 2.697 1.00 95.88 77 LYS A CA 1
ATOM 601 C C . LYS A 1 77 ? 2.986 9.938 3.349 1.00 95.88 77 LYS A C 1
ATOM 603 O O . LYS A 1 77 ? 3.993 10.101 2.665 1.00 95.88 77 LYS A O 1
ATOM 608 N N . GLU A 1 78 ? 2.988 10.143 4.668 1.00 96.38 78 GLU A N 1
ATOM 609 C CA . GLU A 1 78 ? 4.186 10.563 5.419 1.00 96.38 78 GLU A CA 1
ATOM 610 C C . GLU A 1 78 ? 5.338 9.546 5.292 1.00 96.38 78 GLU A C 1
ATOM 612 O O . GLU A 1 78 ? 6.510 9.918 5.242 1.00 96.38 78 GLU A O 1
ATOM 617 N N . ALA A 1 79 ? 5.033 8.246 5.276 1.00 94.38 79 ALA A N 1
ATOM 618 C CA . ALA A 1 79 ? 6.026 7.192 5.077 1.00 94.38 79 ALA A CA 1
ATOM 619 C C . ALA A 1 79 ? 6.558 7.161 3.636 1.00 94.38 79 ALA A C 1
ATOM 621 O O . ALA A 1 79 ? 7.766 7.058 3.445 1.00 94.38 79 ALA A O 1
ATOM 622 N N . ALA A 1 80 ? 5.687 7.312 2.634 1.00 93.75 80 ALA A N 1
ATOM 623 C CA . ALA A 1 80 ? 6.080 7.356 1.228 1.00 93.75 80 ALA A CA 1
ATOM 624 C C . ALA A 1 80 ? 7.060 8.504 0.939 1.00 93.75 80 ALA A C 1
ATOM 626 O O . ALA A 1 80 ? 8.069 8.281 0.272 1.00 93.75 80 ALA A O 1
ATOM 627 N N . VAL A 1 81 ? 6.810 9.694 1.501 1.00 95.06 81 VAL A N 1
ATOM 628 C CA . VAL A 1 81 ? 7.727 10.845 1.407 1.00 95.06 81 VAL A CA 1
ATOM 629 C C . VAL A 1 81 ? 9.077 10.515 2.040 1.00 95.06 81 VAL A C 1
ATOM 631 O O . VAL A 1 81 ? 10.101 10.651 1.384 1.00 95.06 81 VAL A O 1
ATOM 634 N N . ARG A 1 82 ? 9.089 9.986 3.270 1.00 93.94 82 ARG A N 1
ATOM 635 C CA . ARG A 1 82 ? 10.339 9.620 3.959 1.00 93.94 82 ARG A CA 1
ATOM 636 C C . ARG A 1 82 ? 11.153 8.569 3.208 1.00 93.94 82 ARG A C 1
ATOM 638 O O . ARG A 1 82 ? 12.373 8.674 3.157 1.00 93.94 82 ARG A O 1
ATOM 645 N N . PHE A 1 83 ? 10.499 7.559 2.636 1.00 93.19 83 PHE A N 1
ATOM 646 C CA . PHE A 1 83 ? 11.193 6.542 1.848 1.00 93.19 83 PHE A CA 1
ATOM 647 C C . PHE A 1 83 ? 11.736 7.100 0.537 1.00 93.19 83 PHE A C 1
ATOM 649 O O . PHE A 1 83 ? 12.847 6.744 0.163 1.00 93.19 83 PHE A O 1
ATOM 656 N N . ARG A 1 84 ? 10.991 7.981 -0.140 1.00 91.94 84 ARG A N 1
ATOM 657 C CA . ARG A 1 84 ? 11.498 8.695 -1.316 1.00 91.94 84 ARG A CA 1
ATOM 658 C C . ARG A 1 84 ? 12.728 9.521 -0.949 1.00 91.94 84 ARG A C 1
ATOM 660 O O . ARG A 1 84 ? 13.776 9.290 -1.526 1.00 91.94 84 ARG A O 1
ATOM 667 N N . ASP A 1 85 ? 12.618 10.400 0.043 1.00 93.81 85 ASP A N 1
ATOM 668 C CA . ASP A 1 85 ? 13.699 11.319 0.423 1.00 93.81 85 ASP A CA 1
ATOM 669 C C . ASP A 1 85 ? 14.969 10.563 0.847 1.00 93.81 85 ASP A C 1
ATOM 671 O O . ASP A 1 85 ? 16.082 10.987 0.552 1.00 93.81 85 ASP A O 1
ATOM 675 N N . HIS A 1 86 ? 14.811 9.407 1.498 1.00 93.94 86 HIS A N 1
ATOM 676 C CA . HIS A 1 86 ? 15.929 8.522 1.809 1.00 93.94 86 HIS A CA 1
ATOM 677 C C . HIS A 1 86 ? 16.648 8.020 0.548 1.00 93.94 86 HIS A C 1
ATOM 679 O O . HIS A 1 86 ? 17.871 8.084 0.496 1.00 93.94 86 HIS A O 1
ATOM 685 N N . TYR A 1 87 ? 15.915 7.540 -0.460 1.00 90.69 87 TYR A N 1
ATOM 686 C CA . TYR A 1 87 ? 16.505 7.063 -1.718 1.00 90.69 87 TYR A CA 1
ATOM 687 C C . TYR A 1 87 ? 16.912 8.180 -2.683 1.00 90.69 87 TYR A C 1
ATOM 689 O O . TYR A 1 87 ? 17.666 7.909 -3.604 1.00 90.69 87 TYR A O 1
ATOM 697 N N . ASP A 1 88 ? 16.421 9.404 -2.500 1.00 89.31 88 ASP A N 1
ATOM 698 C CA . ASP A 1 88 ? 16.913 10.567 -3.244 1.00 89.31 88 ASP A CA 1
ATOM 699 C C . ASP A 1 88 ? 18.279 11.030 -2.704 1.00 89.31 88 ASP A C 1
ATOM 701 O O . ASP A 1 88 ? 19.077 11.595 -3.449 1.00 89.31 88 ASP A O 1
ATOM 705 N N . TYR A 1 89 ? 18.548 10.811 -1.410 1.00 91.81 89 TYR A N 1
ATOM 706 C CA . TYR A 1 89 ? 19.842 11.116 -0.793 1.00 91.81 89 TYR A CA 1
ATOM 707 C C . TYR A 1 89 ? 20.935 10.090 -1.133 1.00 91.81 89 TYR A C 1
ATOM 709 O O . TYR A 1 89 ? 22.091 10.476 -1.305 1.00 91.81 89 TYR A O 1
ATOM 717 N N . TRP A 1 90 ? 20.580 8.802 -1.163 1.00 88.31 90 TRP A N 1
ATOM 718 C CA . TRP A 1 90 ? 21.494 7.686 -1.443 1.00 88.31 90 TRP A CA 1
ATOM 719 C C . TRP A 1 90 ? 21.711 7.458 -2.938 1.00 88.31 90 TRP A C 1
ATOM 721 O O . TRP A 1 90 ? 22.880 7.222 -3.319 1.00 88.31 90 TRP A O 1
#

InterPro domains:
  IPR011505 Peptidase M26, C-terminal domain [PF07580] (7-90)

Secondary structure (DSSP, 8-state):
-GGGSTTSTT---HHHHHTSTT-S-GGGHHHHHT-SSS-EEEEE-SS-EEEEEGGGG--SSS-TTHHHHHHHHHHHHHHHHHHHHHHHH-

Foldseek 3Di:
DQCVDALDPQDQDPLSQLCDPPHPCVVVPVVVVPDPDQFKDWQTDRPDIDIDGLVVVDDPVQHPDPSSVVVVVVVSVVVSVVVRVVVVVD

Solvent-accessible surface area (backbone atoms only — not comparable to full-atom values): 5523 Å² total; per-residue (Å²): 114,71,46,76,38,80,83,43,99,54,31,39,47,65,65,53,47,45,68,33,91,86,40,91,60,54,77,51,56,61,62,68,74,65,55,93,61,93,50,65,52,75,49,61,46,96,86,49,77,45,79,45,50,50,73,80,66,52,42,93,91,25,44,90,57,67,65,31,49,54,52,50,52,52,51,49,52,57,47,48,51,53,54,44,55,53,62,73,73,106